Protein AF-A0A958TZ79-F1 (afdb_monomer)

Structure (mmCIF, N/CA/C/O backbone):
data_AF-A0A958TZ79-F1
#
_entry.id   AF-A0A958TZ79-F1
#
loop_
_atom_site.group_PDB
_atom_site.id
_atom_site.type_symbol
_atom_site.label_atom_id
_atom_site.label_alt_id
_atom_site.label_comp_id
_atom_site.label_asym_id
_atom_site.label_entity_id
_atom_site.label_seq_id
_atom_site.pdbx_PDB_ins_code
_atom_site.Cartn_x
_atom_site.Cartn_y
_atom_site.Cartn_z
_atom_site.occupancy
_atom_site.B_iso_or_equiv
_atom_site.auth_seq_id
_atom_site.auth_comp_id
_atom_site.auth_asym_id
_atom_site.auth_atom_id
_atom_site.pdbx_PDB_model_num
ATOM 1 N N . MET A 1 1 ? 36.491 25.794 44.493 1.00 38.12 1 MET A N 1
ATOM 2 C CA . MET A 1 1 ? 35.850 26.857 43.689 1.00 38.12 1 MET A CA 1
ATOM 3 C C . MET A 1 1 ? 34.341 26.687 43.780 1.00 38.12 1 MET A C 1
ATOM 5 O O . MET A 1 1 ? 33.844 25.617 43.465 1.00 38.12 1 MET A O 1
ATOM 9 N N . LYS A 1 2 ? 33.628 27.706 44.276 1.00 39.28 2 LYS A N 1
ATOM 10 C CA . LYS A 1 2 ? 32.173 27.842 44.108 1.00 39.28 2 LYS A CA 1
ATOM 11 C C . LYS A 1 2 ? 31.902 28.262 42.660 1.00 39.28 2 LYS A C 1
ATOM 13 O O . LYS A 1 2 ? 32.551 29.201 42.207 1.00 39.28 2 LYS A O 1
ATOM 18 N N . LYS A 1 3 ? 30.904 27.662 42.012 1.00 39.81 3 LYS A N 1
ATOM 19 C CA . LYS A 1 3 ? 29.644 28.324 41.622 1.00 39.81 3 LYS A CA 1
ATOM 20 C C . LYS A 1 3 ? 28.816 27.382 40.743 1.00 39.81 3 LYS A C 1
ATOM 22 O O . LYS A 1 3 ? 29.226 26.973 39.667 1.00 39.81 3 LYS A O 1
ATOM 27 N N . THR A 1 4 ? 27.651 27.066 41.287 1.00 49.53 4 THR A N 1
ATOM 28 C CA . THR A 1 4 ? 26.420 26.620 40.639 1.00 49.53 4 THR A CA 1
ATOM 29 C C . THR A 1 4 ? 26.119 27.365 39.341 1.00 49.53 4 THR A C 1
ATOM 31 O O . THR A 1 4 ? 26.269 28.585 39.293 1.00 49.53 4 THR A O 1
ATOM 34 N N . SER A 1 5 ? 25.626 26.630 38.343 1.00 36.81 5 SER A N 1
ATOM 35 C CA . SER A 1 5 ? 24.714 27.030 37.252 1.00 36.81 5 SER A CA 1
ATOM 36 C C . SER A 1 5 ? 24.692 25.858 36.265 1.00 36.81 5 SER A C 1
ATOM 38 O O . SER A 1 5 ? 25.747 25.338 35.942 1.00 36.81 5 SER A O 1
ATOM 40 N N . PHE A 1 6 ? 23.590 25.347 35.746 1.00 41.28 6 PHE A N 1
ATOM 41 C CA . PHE A 1 6 ? 22.189 25.707 35.854 1.00 41.28 6 PHE A CA 1
ATOM 42 C C . PHE A 1 6 ? 21.415 24.452 35.423 1.00 41.28 6 PHE A C 1
ATOM 44 O O . PHE A 1 6 ? 21.878 23.701 34.565 1.00 41.28 6 PHE A O 1
ATOM 51 N N . LEU A 1 7 ? 20.262 24.221 36.045 1.00 45.69 7 LEU A N 1
ATOM 52 C CA . LEU A 1 7 ? 19.304 23.194 35.660 1.00 45.69 7 LEU A CA 1
ATOM 53 C C . LEU A 1 7 ? 19.026 23.240 34.149 1.00 45.69 7 LEU A C 1
ATOM 55 O O . LEU A 1 7 ? 18.504 24.236 33.662 1.00 45.69 7 LEU A O 1
ATOM 59 N N . PHE A 1 8 ? 19.329 22.159 33.432 1.00 38.97 8 PHE A N 1
ATOM 60 C CA . PHE A 1 8 ? 18.945 21.983 32.024 1.00 38.97 8 PHE A CA 1
ATOM 61 C C . PHE A 1 8 ? 18.496 20.544 31.726 1.00 38.97 8 PHE A C 1
ATOM 63 O O . PHE A 1 8 ? 18.727 20.019 30.646 1.00 38.97 8 PHE A O 1
ATOM 70 N N . ALA A 1 9 ? 17.854 19.882 32.694 1.00 43.09 9 ALA A N 1
ATOM 71 C CA . ALA A 1 9 ? 17.364 18.509 32.518 1.00 43.09 9 ALA A CA 1
ATOM 72 C C . ALA A 1 9 ? 15.848 18.346 32.723 1.00 43.09 9 ALA A C 1
ATOM 74 O O . ALA A 1 9 ? 15.350 17.228 32.696 1.00 43.09 9 ALA A O 1
ATOM 75 N N . ILE A 1 10 ? 15.090 19.430 32.925 1.00 50.66 10 ILE A N 1
ATOM 76 C CA . ILE A 1 10 ? 13.639 19.348 33.159 1.00 50.66 10 ILE A CA 1
ATOM 77 C C . ILE A 1 10 ? 12.941 20.500 32.432 1.00 50.66 10 ILE A C 1
ATOM 79 O O . ILE A 1 10 ? 12.466 21.439 33.059 1.00 50.66 10 ILE A O 1
ATOM 83 N N . LEU A 1 11 ? 12.935 20.481 31.097 1.00 45.53 11 LEU A N 1
ATOM 84 C CA . LEU A 1 11 ? 12.065 21.378 30.323 1.00 45.53 11 LEU A CA 1
ATOM 85 C C . LEU A 1 11 ? 11.750 20.867 28.909 1.00 45.53 11 LEU A C 1
ATOM 87 O O . LEU A 1 11 ? 11.682 21.641 27.964 1.00 45.53 11 LEU A O 1
ATOM 91 N N . ILE A 1 12 ? 11.537 19.560 28.754 1.00 46.31 12 ILE A N 1
ATOM 92 C CA . ILE A 1 12 ? 10.786 19.020 27.604 1.00 46.31 12 ILE A CA 1
ATOM 93 C C . ILE A 1 12 ? 9.711 18.063 28.141 1.00 46.31 12 ILE A C 1
ATOM 95 O O . ILE A 1 12 ? 9.522 16.951 27.671 1.00 46.31 12 ILE A O 1
ATOM 99 N N . LEU A 1 13 ? 9.033 18.500 29.208 1.00 44.84 13 LEU A N 1
ATOM 100 C CA . LEU A 1 13 ? 7.857 17.835 29.779 1.00 44.84 13 LEU A CA 1
ATOM 101 C C . LEU A 1 13 ? 6.680 18.816 29.939 1.00 44.84 13 LEU A C 1
ATOM 103 O O . LEU A 1 13 ? 5.817 18.634 30.789 1.00 44.84 13 LEU A O 1
ATOM 107 N N . THR A 1 14 ? 6.658 19.890 29.141 1.00 49.22 14 THR A N 1
ATOM 108 C CA . THR A 1 14 ? 5.659 20.973 29.241 1.00 49.22 14 THR A CA 1
ATOM 109 C C . THR A 1 14 ? 5.003 21.343 27.910 1.00 49.22 14 THR A C 1
ATOM 111 O O . THR A 1 14 ? 4.449 22.430 27.791 1.00 49.22 14 THR A O 1
ATOM 114 N N . ILE A 1 15 ? 4.988 20.441 26.920 1.00 47.97 15 ILE A N 1
ATOM 115 C CA . ILE A 1 15 ? 4.055 20.563 25.777 1.00 47.97 15 ILE A CA 1
ATOM 116 C C . ILE A 1 15 ? 2.757 19.760 26.020 1.00 47.97 15 ILE A C 1
ATOM 118 O O . ILE A 1 15 ? 1.908 19.655 25.147 1.00 47.97 15 ILE A O 1
ATOM 122 N N . LEU A 1 16 ? 2.541 19.250 27.240 1.00 48.09 16 LEU A N 1
ATOM 123 C CA . LEU A 1 16 ? 1.257 18.663 27.661 1.00 48.09 16 LEU A CA 1
ATOM 124 C C . LEU A 1 16 ? 0.251 19.700 28.199 1.00 48.09 16 LEU A C 1
ATOM 126 O O . LEU A 1 16 ? -0.788 19.329 28.733 1.00 48.09 16 LEU A O 1
ATOM 130 N N . SER A 1 17 ? 0.529 21.002 28.074 1.00 44.25 17 SER A N 1
ATOM 131 C CA . SER A 1 17 ? -0.321 22.061 28.643 1.00 44.25 17 SER A CA 1
ATOM 132 C C . SER A 1 17 ? -0.681 23.186 27.669 1.00 44.25 17 SER A C 1
ATOM 134 O O . SER A 1 17 ? -0.972 24.302 28.095 1.00 44.25 17 SER A O 1
ATOM 136 N N . SER A 1 18 ? -0.743 22.900 26.367 1.00 39.31 18 SER A N 1
ATOM 137 C CA . SER A 1 18 ? -1.666 23.619 25.480 1.00 39.31 18 SER A CA 1
ATOM 138 C C . SER A 1 18 ? -3.019 22.921 25.543 1.00 39.31 18 SER A C 1
ATOM 140 O O . SER A 1 18 ? -3.263 21.930 24.863 1.00 39.31 18 SER A O 1
ATOM 142 N N . CYS A 1 19 ? -3.880 23.449 26.412 1.00 44.62 19 CYS A N 1
ATOM 143 C CA . CYS A 1 19 ? -5.302 23.163 26.487 1.00 44.62 19 CYS A CA 1
ATOM 144 C C . CYS A 1 19 ? -5.932 22.987 25.094 1.00 44.62 1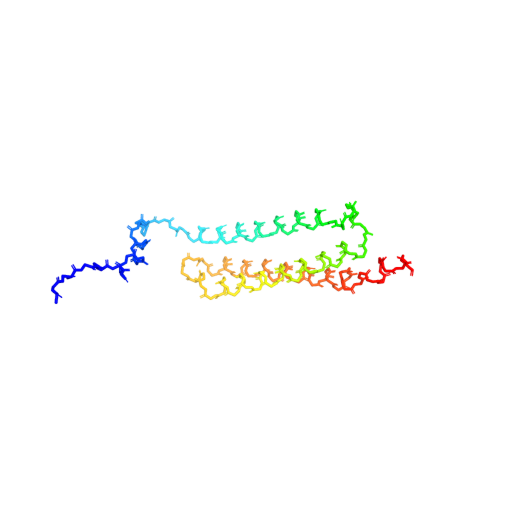9 CYS A C 1
ATOM 146 O O . CYS A 1 19 ? -6.257 23.975 24.435 1.00 44.62 19 CYS A O 1
ATOM 148 N N . ARG A 1 20 ? -6.247 21.750 24.707 1.00 39.38 20 ARG A N 1
ATOM 149 C CA . ARG A 1 20 ? -7.557 21.497 24.113 1.00 39.38 20 ARG A CA 1
ATOM 150 C C . ARG A 1 20 ? -8.415 20.953 25.239 1.00 39.38 20 ARG A C 1
ATOM 152 O O . ARG A 1 20 ? -8.210 19.846 25.724 1.00 39.38 20 ARG A O 1
ATOM 159 N N . LYS A 1 21 ? -9.284 21.837 25.729 1.00 37.16 21 LYS A N 1
ATOM 160 C CA . LYS A 1 21 ? -10.403 21.509 26.604 1.00 37.16 21 LYS A CA 1
ATOM 161 C C . LYS A 1 21 ? -11.033 20.197 26.150 1.00 37.16 21 LYS A C 1
ATOM 163 O O . LYS A 1 21 ? -11.184 19.966 24.955 1.00 37.16 21 LYS A O 1
ATOM 168 N N . SER A 1 22 ? -11.440 19.415 27.135 1.00 39.59 22 SER A N 1
ATOM 169 C CA . SER A 1 22 ? -12.285 18.228 27.059 1.00 39.59 22 SER A CA 1
ATOM 170 C C . SER A 1 22 ? -13.697 18.509 26.521 1.00 39.59 22 SER A C 1
ATOM 172 O O . SER A 1 22 ? -14.659 17.931 27.010 1.00 39.59 22 SER A O 1
ATOM 174 N N . ASP A 1 23 ? -13.825 19.395 25.540 1.00 40.59 23 ASP A N 1
ATOM 175 C CA . ASP A 1 23 ? -15.077 19.763 24.907 1.00 40.59 23 ASP A CA 1
ATOM 176 C C . ASP A 1 23 ? -14.879 19.552 23.394 1.00 40.59 23 ASP A C 1
ATOM 178 O O . ASP A 1 23 ? -14.169 20.318 22.743 1.00 40.59 23 ASP A O 1
ATOM 182 N N . ASP A 1 24 ? -15.514 18.504 22.853 1.00 40.31 24 ASP A N 1
ATOM 183 C CA . ASP A 1 24 ? -15.827 18.316 21.423 1.00 40.31 24 ASP A CA 1
ATOM 184 C C . ASP A 1 24 ? -14.855 17.543 20.496 1.00 40.31 24 ASP A C 1
ATOM 186 O O . ASP A 1 24 ? -14.831 17.774 19.287 1.00 40.31 24 ASP A O 1
ATOM 190 N N . LEU A 1 25 ? -14.143 16.518 20.985 1.00 46.41 25 LEU A N 1
ATOM 191 C CA . LEU A 1 25 ? -13.911 15.354 20.110 1.00 46.41 25 LEU A CA 1
ATOM 192 C C . LEU A 1 25 ? -15.172 14.492 20.165 1.00 46.41 25 LEU A C 1
ATOM 194 O O . LEU A 1 25 ? -15.290 13.577 20.978 1.00 46.41 25 LEU A O 1
ATOM 198 N N . ARG A 1 26 ? -16.147 14.809 19.306 1.00 47.09 26 ARG A N 1
ATOM 199 C CA . ARG A 1 26 ? -17.134 13.805 18.895 1.00 47.09 26 ARG A CA 1
ATOM 200 C C . ARG A 1 26 ? -16.377 12.538 18.461 1.00 47.09 26 ARG A C 1
ATOM 202 O O . ARG A 1 26 ? -15.300 12.693 17.880 1.00 47.09 26 ARG A O 1
ATOM 209 N N . PRO A 1 27 ? -16.928 11.328 18.662 1.00 53.81 27 PRO A N 1
ATOM 210 C CA . PRO A 1 27 ? -16.349 10.083 18.141 1.00 53.81 27 PRO A CA 1
ATOM 211 C C . PRO A 1 27 ? -15.845 10.195 16.687 1.00 53.81 27 PRO A C 1
ATOM 213 O O . PRO A 1 27 ? -14.738 9.757 16.376 1.00 53.81 27 PRO A O 1
ATOM 216 N N . GLU A 1 28 ? -16.572 10.963 15.862 1.00 55.94 28 GLU A N 1
ATOM 217 C CA . GLU A 1 28 ? -16.212 11.344 14.488 1.00 55.94 28 GLU A CA 1
ATOM 218 C C . GLU A 1 28 ? -14.787 11.900 14.306 1.00 55.94 28 GLU A C 1
ATOM 220 O O . GLU A 1 28 ? -14.171 11.656 13.272 1.00 55.94 28 GLU A O 1
ATOM 225 N N . GLY A 1 29 ? -14.249 12.673 15.255 1.00 68.06 29 GLY A N 1
ATOM 226 C CA . GLY A 1 29 ? -12.958 13.353 15.089 1.00 68.06 29 GLY A CA 1
ATOM 227 C C . GLY A 1 29 ? -11.775 12.385 15.076 1.00 68.06 29 GLY A C 1
ATOM 228 O O . GLY A 1 29 ? -10.879 12.509 14.245 1.00 68.06 29 GLY A O 1
ATOM 229 N N . CYS A 1 30 ? -11.824 11.390 15.959 1.00 76.00 30 CYS A N 1
ATOM 230 C CA . CYS A 1 30 ? -10.810 10.349 16.089 1.00 76.00 30 CYS A CA 1
ATOM 231 C C . CYS A 1 30 ? -10.816 9.412 14.864 1.00 76.00 30 CYS A C 1
ATOM 233 O O . CYS A 1 30 ? -9.763 9.123 14.288 1.00 76.00 30 CYS A O 1
ATOM 235 N N . TYR A 1 31 ? -12.002 9.002 14.401 1.00 80.25 31 TYR A N 1
ATOM 236 C CA . TYR A 1 31 ? -12.136 8.169 13.204 1.00 80.25 31 TYR A CA 1
ATOM 237 C C . TYR A 1 31 ? -11.701 8.912 11.934 1.00 80.25 31 TYR A C 1
ATOM 239 O O . TYR A 1 31 ? -10.913 8.391 11.143 1.00 80.25 31 TYR A O 1
ATOM 247 N N . LEU A 1 32 ? -12.171 10.149 11.743 1.00 83.44 32 LEU A N 1
ATOM 248 C CA . LEU A 1 32 ? -11.880 10.929 10.542 1.00 83.44 32 LEU A CA 1
ATOM 249 C C . LEU A 1 32 ? -10.387 11.249 10.405 1.00 83.44 32 LEU A C 1
ATOM 251 O O . LEU A 1 32 ? -9.861 11.214 9.293 1.00 83.44 32 LEU A O 1
ATOM 255 N N . GLU A 1 33 ? -9.701 11.542 11.510 1.00 86.50 33 GLU A N 1
ATOM 256 C CA . GLU A 1 33 ? -8.256 11.778 11.513 1.00 86.50 33 GLU A CA 1
ATOM 257 C C . GLU A 1 33 ? -7.493 10.542 11.028 1.00 86.50 33 GLU A C 1
ATOM 259 O O . GLU A 1 33 ? -6.731 10.625 10.065 1.00 86.50 33 GLU A O 1
ATOM 264 N N . ASN A 1 34 ? -7.769 9.375 11.611 1.00 88.56 34 ASN A N 1
ATOM 265 C CA . ASN A 1 34 ? -7.110 8.132 11.218 1.00 88.56 34 ASN A CA 1
ATOM 266 C C . ASN A 1 34 ? -7.459 7.708 9.781 1.00 88.56 34 ASN A C 1
ATOM 268 O O . ASN A 1 34 ? -6.589 7.262 9.030 1.00 88.56 34 ASN A O 1
ATOM 272 N N . LYS A 1 35 ? -8.702 7.933 9.345 1.00 89.06 35 LYS A N 1
ATOM 273 C CA . LYS A 1 35 ? -9.109 7.721 7.950 1.00 89.06 35 LYS A CA 1
ATOM 274 C C . LYS A 1 35 ? -8.361 8.641 6.983 1.00 89.06 35 LYS A C 1
ATOM 276 O O . LYS A 1 35 ? -7.996 8.223 5.885 1.00 89.06 35 LYS A O 1
ATOM 281 N N . ASN A 1 36 ? -8.111 9.890 7.371 1.00 91.62 36 ASN A N 1
ATOM 282 C CA . ASN A 1 36 ? -7.313 10.816 6.570 1.00 91.62 36 ASN A CA 1
ATOM 283 C C . ASN A 1 36 ? -5.834 10.415 6.535 1.00 91.62 36 ASN A C 1
ATOM 285 O O . ASN A 1 36 ? -5.215 10.541 5.480 1.00 91.62 36 ASN A O 1
ATOM 289 N N . THR A 1 37 ? -5.291 9.869 7.624 1.00 92.50 37 THR A N 1
ATOM 290 C CA . THR A 1 37 ? -3.944 9.278 7.636 1.00 92.50 37 THR A CA 1
ATOM 291 C C . THR A 1 37 ? -3.839 8.115 6.650 1.00 92.50 37 THR A C 1
ATOM 293 O O . THR A 1 37 ? -2.934 8.114 5.818 1.00 92.50 37 THR A O 1
ATOM 296 N N . LEU A 1 38 ? -4.799 7.180 6.656 1.00 94.56 38 LEU A N 1
ATOM 297 C CA . LEU A 1 38 ? -4.840 6.080 5.682 1.00 94.56 38 LEU A CA 1
ATOM 298 C C . LEU A 1 38 ? -4.917 6.593 4.235 1.00 94.56 38 LEU A C 1
ATOM 300 O O . LEU A 1 38 ? -4.217 6.097 3.353 1.00 94.56 38 LEU A O 1
ATOM 304 N N . ARG A 1 39 ? -5.737 7.620 3.978 1.00 95.38 39 ARG A N 1
ATOM 305 C CA . ARG A 1 39 ? -5.811 8.262 2.654 1.00 95.38 39 ARG A CA 1
ATOM 306 C C . ARG A 1 39 ? -4.481 8.875 2.238 1.00 95.38 39 ARG A C 1
ATOM 308 O O . ARG A 1 39 ? -4.052 8.641 1.117 1.00 95.38 39 ARG A O 1
ATOM 315 N N . LEU A 1 40 ? -3.828 9.620 3.129 1.00 96.12 40 LEU A N 1
ATOM 316 C CA . LEU A 1 40 ? -2.531 10.236 2.859 1.00 96.12 40 LEU A CA 1
ATOM 317 C C . LEU A 1 40 ? -1.473 9.180 2.527 1.00 96.12 40 LEU A C 1
ATOM 319 O O . LEU A 1 40 ? -0.728 9.339 1.566 1.00 96.12 40 LEU A O 1
ATOM 323 N N . TYR A 1 41 ? -1.438 8.092 3.292 1.00 96.62 41 TYR A N 1
ATOM 324 C CA . TYR A 1 41 ? -0.565 6.948 3.039 1.00 96.62 41 TYR A CA 1
ATOM 325 C C . TYR A 1 41 ? -0.790 6.370 1.641 1.00 96.62 41 TYR A C 1
ATOM 327 O O . TYR A 1 41 ? 0.167 6.219 0.885 1.00 96.62 41 TYR A O 1
ATOM 335 N N . ASN A 1 42 ? -2.046 6.134 1.258 1.00 96.94 42 ASN A N 1
ATOM 336 C CA . ASN A 1 42 ? -2.376 5.649 -0.082 1.00 96.94 42 ASN A CA 1
ATOM 337 C C . ASN A 1 42 ? -1.999 6.643 -1.188 1.00 96.94 42 ASN A C 1
ATOM 339 O O . ASN A 1 42 ? -1.511 6.218 -2.230 1.00 96.94 42 ASN A O 1
ATOM 343 N N . THR A 1 43 ? -2.196 7.947 -0.976 1.00 97.75 43 THR A N 1
ATOM 344 C CA . THR A 1 43 ? -1.770 8.977 -1.934 1.00 97.75 43 THR A CA 1
ATOM 345 C C . THR A 1 43 ? -0.262 8.937 -2.145 1.00 97.75 43 THR A C 1
ATOM 347 O O . THR A 1 43 ? 0.171 8.799 -3.281 1.00 97.75 43 THR A O 1
ATOM 350 N N . ILE A 1 44 ? 0.523 8.955 -1.064 1.00 96.81 44 ILE A N 1
ATOM 351 C CA . ILE A 1 44 ? 1.990 8.900 -1.143 1.00 96.81 44 ILE A CA 1
ATOM 352 C C . ILE A 1 44 ? 2.443 7.634 -1.877 1.00 96.81 44 ILE A C 1
ATOM 354 O O . ILE A 1 44 ? 3.269 7.710 -2.778 1.00 96.81 44 ILE A O 1
ATOM 358 N N . TYR A 1 45 ? 1.878 6.476 -1.525 1.00 97.69 45 TYR A N 1
ATOM 359 C CA . TYR A 1 45 ? 2.202 5.223 -2.199 1.00 97.69 45 TYR A CA 1
ATOM 360 C C . TYR A 1 45 ? 1.901 5.281 -3.702 1.00 97.69 45 TYR A C 1
ATOM 362 O O . TYR A 1 45 ? 2.753 4.922 -4.507 1.00 97.69 45 TYR A O 1
ATOM 370 N N . ASN A 1 46 ? 0.714 5.748 -4.093 1.00 96.69 46 ASN A N 1
ATOM 371 C CA . ASN A 1 46 ? 0.322 5.807 -5.501 1.00 96.69 46 ASN A CA 1
ATOM 372 C C . ASN A 1 46 ? 1.190 6.785 -6.311 1.00 96.69 46 ASN A C 1
ATOM 374 O O . ASN A 1 46 ? 1.535 6.480 -7.457 1.00 96.69 46 ASN A O 1
ATOM 378 N N . ASP A 1 47 ? 1.557 7.922 -5.716 1.00 96.81 47 ASP A N 1
ATOM 379 C CA . ASP A 1 47 ? 2.462 8.897 -6.326 1.00 96.81 47 ASP A CA 1
ATOM 380 C C . ASP A 1 47 ? 3.842 8.256 -6.550 1.00 96.81 47 ASP A C 1
ATOM 382 O O . ASP A 1 47 ? 4.330 8.210 -7.679 1.00 96.81 47 ASP A O 1
ATOM 386 N N . ASP A 1 48 ? 4.416 7.619 -5.522 1.00 95.00 48 ASP A N 1
ATOM 387 C CA . ASP A 1 48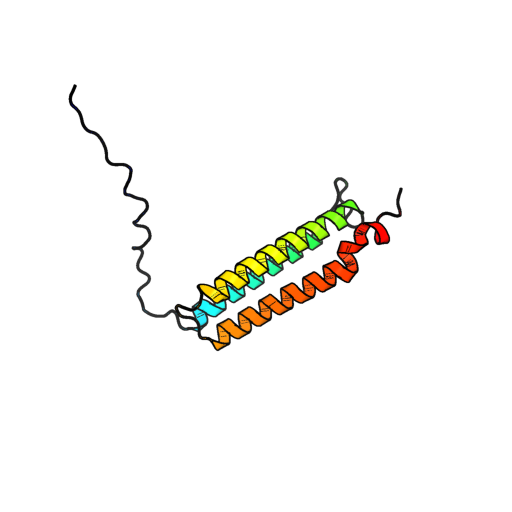 ? 5.708 6.935 -5.649 1.00 95.00 48 ASP A CA 1
ATOM 388 C C . ASP A 1 48 ? 5.676 5.828 -6.711 1.00 95.00 48 ASP A C 1
ATOM 390 O O . ASP A 1 48 ? 6.586 5.708 -7.529 1.00 95.00 48 ASP A O 1
ATOM 394 N N . MET A 1 49 ? 4.624 5.006 -6.738 1.00 96.25 49 MET A N 1
ATOM 395 C CA . MET A 1 49 ? 4.502 3.914 -7.711 1.00 96.25 49 MET A CA 1
ATOM 396 C C . MET A 1 49 ? 4.431 4.422 -9.157 1.00 96.25 49 MET A C 1
ATOM 398 O O . MET A 1 49 ? 4.900 3.734 -10.076 1.00 96.25 49 MET A O 1
ATOM 402 N N . THR A 1 50 ? 3.884 5.623 -9.354 1.00 94.00 50 THR A N 1
ATOM 403 C CA . THR A 1 50 ? 3.832 6.311 -10.649 1.00 94.00 50 THR A CA 1
ATOM 404 C C . THR A 1 50 ? 5.203 6.863 -11.035 1.00 94.00 50 THR A C 1
ATOM 406 O O . THR A 1 50 ? 5.634 6.677 -12.175 1.00 94.00 50 THR A O 1
ATOM 409 N N . ASP A 1 51 ? 5.913 7.459 -10.079 1.00 95.56 51 ASP A N 1
ATOM 410 C CA . ASP A 1 51 ? 7.142 8.217 -10.327 1.00 95.56 51 ASP A CA 1
ATOM 411 C C . ASP A 1 51 ? 8.428 7.370 -10.292 1.00 95.56 51 ASP A C 1
ATOM 413 O O . ASP A 1 51 ? 9.486 7.829 -10.728 1.00 95.56 51 ASP A O 1
ATOM 417 N N . ILE A 1 52 ? 8.367 6.119 -9.817 1.00 96.25 52 ILE A N 1
ATOM 418 C CA . ILE A 1 52 ? 9.524 5.211 -9.806 1.00 96.25 52 ILE A CA 1
ATOM 419 C C . ILE A 1 52 ? 10.010 4.908 -11.233 1.00 96.25 52 ILE A C 1
ATOM 421 O O . ILE A 1 52 ? 9.319 4.306 -12.063 1.00 96.25 52 ILE A O 1
ATOM 425 N N . VAL A 1 53 ? 11.268 5.256 -11.480 1.00 95.62 53 VAL A N 1
ATOM 426 C CA . VAL A 1 53 ? 12.008 5.026 -12.723 1.00 95.62 53 VAL A CA 1
ATOM 427 C C . VAL A 1 53 ? 13.432 4.571 -12.402 1.00 95.62 53 VAL A C 1
ATOM 429 O O . VAL A 1 53 ? 13.912 4.782 -11.289 1.00 95.62 53 VAL A O 1
ATOM 432 N N . ASP A 1 54 ? 14.111 3.947 -13.364 1.00 92.94 54 ASP A N 1
ATOM 433 C CA . ASP A 1 54 ? 15.546 3.668 -13.240 1.00 92.94 54 ASP A CA 1
ATOM 434 C C . ASP A 1 54 ? 16.422 4.919 -13.419 1.00 92.94 54 ASP A C 1
ATOM 436 O O . ASP A 1 54 ? 15.937 6.027 -13.665 1.00 92.94 54 ASP A O 1
ATOM 440 N N . ALA A 1 55 ? 17.743 4.735 -13.342 1.00 92.12 55 ALA A N 1
ATOM 441 C CA . ALA A 1 55 ? 18.728 5.804 -13.502 1.00 92.12 55 ALA A CA 1
ATOM 442 C C . ALA A 1 55 ? 18.641 6.571 -14.842 1.00 92.12 55 ALA A C 1
ATOM 444 O O . ALA A 1 55 ? 19.177 7.675 -14.945 1.00 92.12 55 ALA A O 1
ATOM 445 N N . ASN A 1 56 ? 17.976 6.014 -15.859 1.00 93.88 56 ASN A N 1
ATOM 446 C CA . ASN A 1 56 ? 17.777 6.638 -17.169 1.00 93.88 56 ASN A CA 1
ATOM 447 C C . ASN A 1 56 ? 16.371 7.238 -17.338 1.00 93.88 56 ASN A C 1
ATOM 449 O O . ASN A 1 56 ? 16.046 7.733 -18.418 1.00 93.88 56 ASN A O 1
ATOM 453 N N . GLY A 1 57 ? 15.529 7.190 -16.304 1.00 93.88 57 GLY A N 1
ATOM 454 C CA . GLY A 1 57 ? 14.146 7.651 -16.371 1.00 93.88 57 GLY A CA 1
ATOM 455 C C . GLY A 1 57 ? 13.184 6.644 -17.007 1.00 93.88 57 GLY A C 1
ATOM 456 O O . GLY A 1 57 ? 12.065 7.017 -17.359 1.00 93.88 57 GLY A O 1
ATOM 457 N N . ASN A 1 58 ? 13.580 5.377 -17.175 1.00 91.88 58 ASN A N 1
ATOM 458 C CA . ASN A 1 58 ? 12.698 4.348 -17.716 1.00 91.88 58 ASN A CA 1
ATOM 459 C C . ASN A 1 58 ? 11.905 3.662 -16.592 1.00 91.88 58 ASN A C 1
ATOM 461 O O . ASN A 1 58 ? 12.463 3.029 -15.699 1.00 91.88 58 ASN A O 1
ATOM 465 N N . GLY A 1 59 ? 10.576 3.766 -16.659 1.00 92.00 59 GLY A N 1
ATOM 466 C CA . GLY A 1 59 ? 9.662 3.128 -15.707 1.00 92.00 59 GLY A CA 1
ATOM 467 C C . GLY A 1 59 ? 9.380 1.646 -15.979 1.00 92.00 59 GLY A C 1
ATOM 468 O O . GLY A 1 59 ? 8.756 1.001 -15.141 1.00 92.00 59 GLY A O 1
ATOM 469 N N . GLN A 1 60 ? 9.812 1.106 -17.124 1.00 91.50 60 GLN A N 1
ATOM 470 C CA . GLN A 1 60 ? 9.531 -0.263 -17.589 1.00 91.50 60 GLN A CA 1
ATOM 471 C C . GLN A 1 60 ? 10.772 -1.172 -17.557 1.00 91.50 60 GLN A C 1
ATOM 473 O O . GLN A 1 60 ? 10.874 -2.116 -18.338 1.00 91.50 60 GLN A O 1
ATOM 478 N N . SER A 1 61 ? 11.752 -0.873 -16.707 1.00 93.81 61 SER A N 1
ATOM 479 C CA . SER A 1 61 ? 12.937 -1.712 -16.520 1.00 93.81 61 SER A CA 1
ATOM 480 C C . SER A 1 61 ? 12.802 -2.653 -15.324 1.00 93.81 61 SER A C 1
ATOM 482 O O . SER A 1 61 ? 11.986 -2.441 -14.421 1.00 93.81 61 SER A O 1
ATOM 484 N N . LEU A 1 62 ? 13.657 -3.682 -15.294 1.00 94.88 62 LEU A N 1
ATOM 485 C CA . LEU A 1 62 ? 13.799 -4.575 -14.143 1.00 94.88 62 LEU A CA 1
ATOM 486 C C . LEU A 1 62 ? 14.091 -3.789 -12.857 1.00 94.88 62 LEU A C 1
ATOM 488 O O . LEU A 1 62 ? 13.469 -4.043 -11.829 1.00 94.88 62 LEU A O 1
ATOM 492 N N . GLU A 1 63 ? 14.984 -2.800 -12.925 1.00 95.62 63 GLU A N 1
ATOM 493 C CA . GLU A 1 63 ? 15.320 -1.938 -11.789 1.00 95.62 63 GLU A CA 1
ATOM 494 C C . GLU A 1 63 ? 14.086 -1.191 -11.263 1.00 95.62 63 GLU A C 1
ATOM 496 O O . GLU A 1 63 ? 13.778 -1.279 -10.074 1.00 95.62 63 GLU A O 1
ATOM 501 N N . ALA A 1 64 ? 13.320 -0.538 -12.143 1.00 95.56 64 ALA A N 1
ATOM 502 C CA . ALA A 1 64 ? 12.098 0.158 -11.750 1.00 95.56 64 ALA A CA 1
ATOM 503 C C . ALA A 1 64 ? 11.053 -0.799 -11.140 1.00 9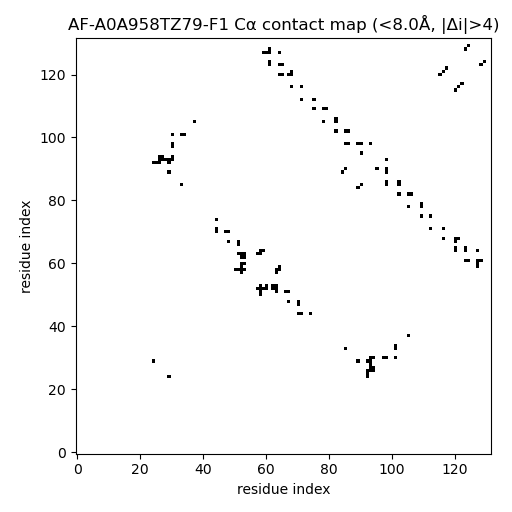5.56 64 ALA A C 1
ATOM 505 O O . ALA A 1 64 ? 10.351 -0.439 -10.193 1.00 95.56 64 ALA A O 1
ATOM 506 N N . CYS A 1 65 ? 10.959 -2.040 -11.630 1.00 96.12 65 CYS A N 1
ATOM 507 C CA . CYS A 1 65 ? 10.098 -3.063 -11.031 1.00 96.12 65 CYS A CA 1
ATOM 508 C C . CYS A 1 65 ? 10.563 -3.458 -9.618 1.00 96.12 65 CYS A C 1
ATOM 510 O O . CYS A 1 65 ? 9.757 -3.503 -8.688 1.00 96.12 65 CYS A O 1
ATOM 512 N N . LEU A 1 66 ? 11.865 -3.695 -9.422 1.00 96.50 66 LEU A N 1
ATOM 513 C CA . LEU A 1 66 ? 12.430 -4.047 -8.115 1.00 96.50 66 LEU A CA 1
ATOM 514 C C . LEU A 1 66 ? 12.258 -2.919 -7.086 1.00 96.50 66 LEU A C 1
ATOM 516 O O . LEU A 1 66 ? 11.990 -3.195 -5.915 1.00 96.50 66 LEU A O 1
ATOM 520 N N . LEU A 1 67 ? 12.349 -1.660 -7.522 1.00 96.88 67 LEU A N 1
ATOM 521 C CA . LEU A 1 67 ? 12.060 -0.495 -6.686 1.00 96.88 67 LEU A CA 1
ATOM 522 C C . LEU A 1 67 ? 10.582 -0.448 -6.268 1.00 96.88 67 LEU A C 1
ATOM 524 O O . LEU A 1 67 ? 10.294 -0.280 -5.084 1.00 96.88 67 LEU A O 1
ATOM 528 N N . ARG A 1 68 ? 9.642 -0.684 -7.195 1.00 97.19 68 ARG A N 1
ATOM 529 C CA . ARG A 1 68 ? 8.200 -0.799 -6.886 1.00 97.19 68 ARG A CA 1
ATOM 530 C C . ARG A 1 68 ? 7.893 -1.943 -5.924 1.00 97.19 68 ARG A C 1
ATOM 532 O O . ARG A 1 68 ? 7.089 -1.780 -5.004 1.00 97.19 68 ARG A O 1
ATOM 539 N N . ARG A 1 69 ? 8.578 -3.080 -6.083 1.00 97.56 69 ARG A N 1
ATOM 540 C CA . ARG A 1 69 ? 8.495 -4.208 -5.147 1.00 97.56 69 ARG A CA 1
ATOM 541 C C . ARG A 1 69 ? 8.905 -3.784 -3.741 1.00 97.56 69 ARG A C 1
ATOM 543 O O . ARG A 1 69 ? 8.152 -4.001 -2.796 1.00 97.56 69 ARG A O 1
ATOM 550 N N . GLN A 1 70 ? 10.078 -3.163 -3.600 1.00 97.94 70 GLN A N 1
ATOM 551 C CA . GLN A 1 70 ? 10.555 -2.703 -2.296 1.00 97.94 70 GLN A CA 1
ATOM 552 C C . GLN A 1 70 ? 9.602 -1.667 -1.692 1.00 97.94 70 GLN A C 1
ATOM 554 O O . GLN A 1 70 ? 9.255 -1.771 -0.518 1.00 97.94 70 GLN A O 1
ATOM 559 N N . ARG A 1 71 ? 9.107 -0.724 -2.503 1.00 98.06 71 ARG A N 1
ATOM 560 C CA . ARG A 1 71 ? 8.162 0.294 -2.039 1.00 98.06 71 ARG A CA 1
ATOM 561 C C . ARG A 1 71 ? 6.861 -0.314 -1.522 1.00 98.06 71 ARG A C 1
ATOM 563 O O . ARG A 1 71 ? 6.348 0.125 -0.497 1.00 98.06 71 ARG A O 1
ATOM 570 N N . THR A 1 72 ? 6.360 -1.346 -2.194 1.00 98.38 72 THR A N 1
ATOM 571 C CA . THR A 1 72 ? 5.158 -2.080 -1.776 1.00 98.38 72 THR A CA 1
ATOM 572 C C . THR A 1 72 ? 5.378 -2.825 -0.459 1.00 98.38 72 THR A C 1
ATOM 574 O O . THR A 1 72 ? 4.530 -2.741 0.425 1.00 98.38 72 THR A O 1
ATOM 577 N N . ILE A 1 73 ? 6.540 -3.461 -0.264 1.00 98.38 73 ILE A N 1
ATOM 578 C CA . ILE A 1 73 ? 6.911 -4.086 1.020 1.00 98.38 73 ILE A CA 1
ATOM 579 C C . ILE A 1 73 ? 6.941 -3.048 2.148 1.00 98.38 73 ILE A C 1
ATOM 581 O O . ILE A 1 73 ? 6.352 -3.261 3.210 1.00 98.38 73 ILE A O 1
ATOM 585 N N . ASP A 1 74 ? 7.607 -1.915 1.924 1.00 98.19 74 ASP A N 1
ATOM 586 C CA . ASP A 1 74 ? 7.717 -0.850 2.923 1.00 98.19 74 ASP A CA 1
ATOM 587 C C . ASP A 1 74 ? 6.335 -0.295 3.294 1.00 98.19 74 ASP A C 1
ATOM 589 O O . ASP A 1 74 ? 6.049 -0.056 4.470 1.00 98.19 74 ASP A O 1
ATOM 593 N N . PHE A 1 75 ? 5.450 -0.153 2.304 1.00 98.31 75 PHE A N 1
ATOM 594 C CA . PHE A 1 75 ? 4.093 0.330 2.512 1.00 98.31 75 PHE A CA 1
ATOM 595 C C . PHE A 1 75 ? 3.213 -0.672 3.274 1.00 98.31 75 PHE A C 1
ATOM 597 O O . PHE A 1 75 ? 2.516 -0.282 4.211 1.00 98.31 75 PHE A O 1
ATOM 604 N N . ILE A 1 76 ? 3.306 -1.972 2.971 1.00 98.62 76 ILE A N 1
ATOM 605 C CA . ILE A 1 76 ? 2.640 -3.030 3.753 1.00 98.62 76 ILE A CA 1
ATOM 606 C C . ILE A 1 76 ? 3.093 -2.987 5.221 1.00 98.62 76 ILE A C 1
ATOM 608 O O . ILE A 1 76 ? 2.263 -3.065 6.133 1.00 98.62 76 ILE A O 1
ATOM 612 N N . ASN A 1 77 ? 4.394 -2.813 5.476 1.00 98.25 77 ASN A N 1
ATOM 613 C CA . ASN A 1 77 ? 4.929 -2.695 6.837 1.00 98.25 77 ASN A CA 1
ATOM 614 C C . ASN A 1 77 ? 4.403 -1.443 7.559 1.00 98.25 77 ASN A C 1
ATOM 616 O O . ASN A 1 77 ? 4.073 -1.496 8.751 1.00 98.25 77 ASN A O 1
ATOM 620 N N . GLN A 1 78 ? 4.286 -0.322 6.842 1.00 97.94 78 GLN A N 1
ATOM 621 C CA . GLN A 1 78 ? 3.698 0.909 7.366 1.00 97.94 78 GLN A CA 1
ATOM 622 C C . GLN A 1 78 ? 2.221 0.716 7.738 1.00 97.94 78 GLN A C 1
ATOM 624 O O . GLN A 1 78 ? 1.826 1.083 8.846 1.00 97.94 78 GLN A O 1
ATOM 629 N N . LEU A 1 79 ? 1.421 0.095 6.866 1.00 98.12 79 LEU A N 1
ATOM 630 C CA . LEU A 1 79 ? 0.011 -0.206 7.137 1.00 98.12 79 LEU A CA 1
ATOM 631 C C . LEU A 1 79 ? -0.151 -1.182 8.305 1.00 98.12 79 LEU A C 1
ATOM 633 O O . LEU A 1 79 ? -0.991 -0.960 9.169 1.00 98.12 79 LEU A O 1
ATOM 637 N N . THR A 1 80 ? 0.697 -2.206 8.398 1.00 97.94 80 THR A N 1
ATOM 638 C CA . THR A 1 80 ? 0.693 -3.162 9.520 1.00 97.94 80 THR A CA 1
ATOM 639 C C . THR A 1 80 ? 0.993 -2.469 10.855 1.00 97.94 80 THR A C 1
ATOM 641 O O . THR A 1 80 ? 0.360 -2.744 11.881 1.00 97.94 80 THR A O 1
ATOM 644 N N . SER A 1 81 ? 1.932 -1.520 10.849 1.00 96.06 81 SER A N 1
ATOM 645 C CA . SER A 1 81 ? 2.250 -0.707 12.028 1.00 96.06 81 SER A CA 1
ATOM 646 C C . SER A 1 81 ? 1.081 0.207 12.396 1.00 96.06 81 SER A C 1
ATOM 648 O O . SER A 1 81 ? 0.681 0.266 13.557 1.00 96.06 81 SER A O 1
ATOM 650 N N . PHE A 1 82 ? 0.477 0.864 11.403 1.00 94.50 82 PHE A N 1
ATOM 651 C CA . PHE A 1 82 ? -0.685 1.726 11.605 1.00 94.50 82 PHE A CA 1
ATOM 652 C C . PHE A 1 82 ? -1.893 0.953 12.143 1.00 94.50 82 PHE A C 1
ATOM 654 O O . PHE A 1 82 ? -2.497 1.366 13.128 1.00 94.50 82 PHE A O 1
ATOM 661 N N . ARG A 1 83 ? -2.176 -0.226 11.586 1.00 94.75 83 ARG A N 1
ATOM 662 C CA . ARG A 1 83 ? -3.179 -1.168 12.095 1.00 94.75 83 ARG A CA 1
ATOM 663 C C . ARG A 1 83 ? -2.965 -1.482 13.574 1.00 94.75 83 ARG A C 1
ATOM 665 O O . ARG A 1 83 ? -3.913 -1.491 14.352 1.00 94.75 83 ARG A O 1
ATOM 672 N N . THR A 1 84 ? -1.716 -1.735 13.969 1.00 93.00 84 THR A N 1
ATOM 673 C CA . THR A 1 84 ? -1.356 -2.038 15.362 1.00 93.00 84 THR A CA 1
ATOM 674 C C . THR A 1 84 ? -1.649 -0.853 16.286 1.00 93.00 84 THR A C 1
ATOM 676 O O . THR A 1 84 ? -2.190 -1.052 17.372 1.00 93.00 84 THR A O 1
ATOM 679 N N . ILE A 1 85 ? -1.356 0.374 15.846 1.00 89.38 85 ILE A N 1
ATOM 680 C CA . ILE A 1 85 ? -1.688 1.606 16.580 1.00 89.38 85 ILE A CA 1
ATOM 681 C C . ILE A 1 85 ? -3.208 1.748 16.714 1.00 89.38 85 ILE A C 1
ATOM 683 O O . ILE A 1 85 ? -3.711 1.925 17.821 1.00 89.38 85 ILE A O 1
ATOM 687 N N . VAL A 1 86 ? -3.957 1.595 15.618 1.00 88.31 86 VAL A N 1
ATOM 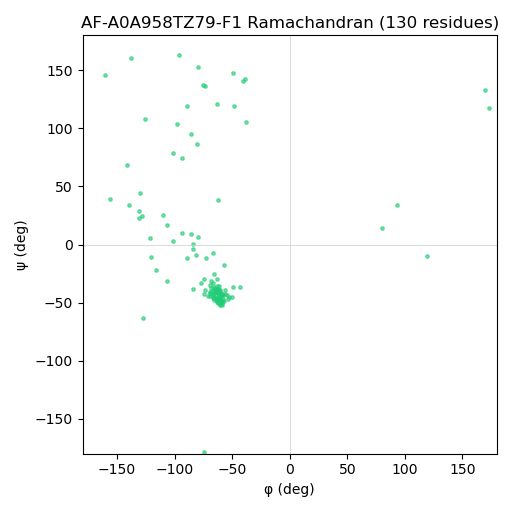688 C CA . VAL A 1 86 ? -5.428 1.675 15.628 1.00 88.31 86 VAL A CA 1
ATOM 689 C C . VAL A 1 86 ? -6.035 0.633 16.573 1.00 88.31 86 VAL A C 1
ATOM 691 O O . VAL A 1 86 ? -6.907 0.957 17.373 1.00 88.31 86 VAL A O 1
ATOM 694 N N . SER A 1 87 ? -5.522 -0.598 16.558 1.00 87.81 87 SER A N 1
ATOM 695 C CA . SER A 1 87 ? -6.019 -1.680 17.413 1.00 87.81 87 SER A CA 1
ATOM 696 C C . SER A 1 87 ? -5.733 -1.477 18.906 1.00 87.81 87 SER A C 1
ATOM 698 O O . SER A 1 87 ? -6.499 -1.973 19.731 1.00 87.81 87 SER A O 1
ATOM 700 N N . ASN A 1 88 ? -4.625 -0.822 19.269 1.00 81.38 88 ASN A N 1
ATOM 701 C CA . ASN A 1 88 ? -4.154 -0.763 20.659 1.00 81.38 88 ASN A CA 1
ATOM 702 C C . ASN A 1 88 ? -4.369 0.601 21.328 1.00 81.38 88 ASN A C 1
ATOM 704 O O . ASN A 1 88 ? -4.562 0.663 22.541 1.00 81.38 88 ASN A O 1
ATOM 708 N N . GLU A 1 89 ? -4.316 1.690 20.563 1.00 70.19 89 GLU A N 1
ATOM 709 C CA . GLU A 1 89 ? -4.161 3.050 21.099 1.00 70.19 89 GLU A CA 1
ATOM 710 C C . GLU A 1 89 ? -5.371 3.951 20.811 1.00 70.19 89 GLU A C 1
ATOM 712 O O . GLU A 1 89 ? -5.629 4.897 21.555 1.00 70.19 89 GLU A O 1
ATOM 717 N N . VAL A 1 90 ? -6.175 3.631 19.792 1.00 61.81 90 VAL A N 1
ATOM 718 C CA . VAL A 1 90 ? -7.303 4.468 19.334 1.00 61.81 90 VAL A CA 1
ATOM 719 C C . VAL A 1 90 ? -8.604 4.233 20.138 1.00 61.81 90 VAL A C 1
ATOM 721 O O . VAL A 1 90 ? -9.596 4.938 19.963 1.00 61.81 90 VAL A O 1
ATOM 724 N N . ASN A 1 91 ? -8.585 3.345 21.142 1.00 59.00 91 ASN A N 1
ATOM 725 C CA . ASN A 1 91 ? -9.718 3.105 22.058 1.00 59.00 91 ASN A CA 1
ATOM 726 C C . ASN A 1 91 ? -10.065 4.288 22.989 1.00 59.00 91 ASN A C 1
ATOM 728 O O . ASN A 1 91 ? -11.080 4.252 23.688 1.00 59.00 91 ASN A O 1
ATOM 732 N N . TYR A 1 92 ? -9.263 5.354 23.009 1.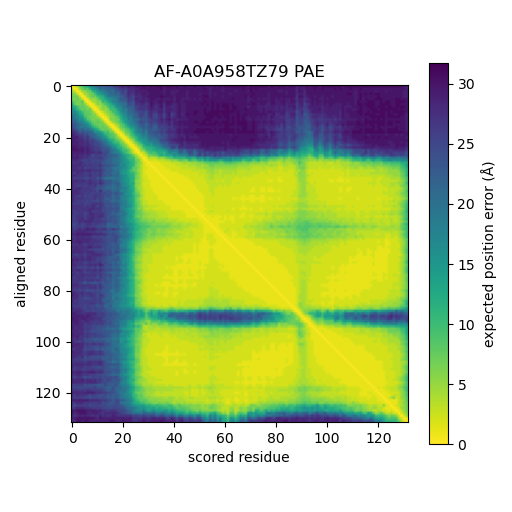00 58.47 92 TYR A N 1
ATOM 733 C CA . TYR A 1 92 ? -9.542 6.560 23.789 1.00 58.47 92 TYR A CA 1
ATOM 734 C C . TYR A 1 92 ? -10.289 7.608 22.949 1.00 58.47 92 TYR A C 1
ATOM 736 O O . TYR A 1 92 ? -9.726 8.624 22.556 1.00 58.47 92 TYR A O 1
ATOM 744 N N . GLY A 1 93 ? -11.581 7.374 22.692 1.00 63.47 93 GLY A N 1
ATOM 745 C CA . GLY A 1 93 ? -12.502 8.400 22.175 1.00 63.47 93 GLY A CA 1
ATOM 746 C C . GLY A 1 93 ? -13.150 8.121 20.816 1.00 63.47 93 GLY A C 1
ATOM 747 O O . GLY A 1 93 ? -14.090 8.827 20.465 1.00 63.47 93 GLY A O 1
ATOM 748 N N . CYS A 1 94 ? -12.715 7.095 20.082 1.00 73.94 94 CYS A N 1
ATOM 749 C CA . CYS A 1 94 ? -13.418 6.596 18.896 1.00 73.94 94 CYS A CA 1
ATOM 750 C C . CYS A 1 94 ? -14.603 5.679 19.279 1.00 73.94 94 CYS A C 1
ATOM 752 O O . CYS A 1 94 ? -14.572 5.013 20.317 1.00 73.94 94 CYS A O 1
ATOM 754 N N . TYR A 1 95 ? -15.640 5.597 18.435 1.00 82.25 95 TYR A N 1
ATOM 755 C CA . TYR A 1 95 ? -16.668 4.556 18.563 1.00 82.25 95 TYR A CA 1
ATOM 756 C C . TYR A 1 95 ? -16.123 3.212 18.061 1.00 82.25 95 TYR A C 1
ATOM 758 O O . TYR A 1 95 ? -15.499 3.160 17.005 1.00 82.25 95 TYR A O 1
ATOM 766 N N . GLN A 1 96 ? -16.388 2.108 18.770 1.00 83.75 96 GLN A N 1
ATOM 767 C CA . GLN A 1 96 ? -15.807 0.800 18.430 1.00 83.75 96 GLN A CA 1
ATOM 768 C C . GLN A 1 96 ? -16.108 0.367 16.987 1.00 83.75 96 GLN A C 1
ATOM 770 O O . GLN A 1 96 ? -15.204 -0.064 16.288 1.00 83.75 96 GLN A O 1
ATOM 775 N N . GLY A 1 97 ? -17.339 0.556 16.500 1.00 85.12 97 GLY A N 1
ATOM 776 C CA . GLY A 1 97 ? -17.681 0.186 15.121 1.00 85.12 97 GLY A CA 1
ATOM 777 C C . GLY A 1 97 ? -16.954 1.015 14.054 1.00 85.12 97 GLY A C 1
ATOM 778 O O . GLY A 1 97 ? -16.740 0.535 12.946 1.00 85.12 97 GLY A O 1
ATOM 779 N N . GLU A 1 98 ? -16.539 2.244 14.377 1.00 85.25 98 GLU A N 1
ATOM 780 C CA . GLU A 1 98 ? -15.703 3.061 13.489 1.00 85.25 98 GLU A CA 1
ATOM 781 C C . GLU A 1 98 ? -14.259 2.542 13.466 1.00 85.25 98 GLU A C 1
ATOM 783 O O . GLU A 1 98 ? -13.638 2.493 12.405 1.00 85.25 98 GLU A O 1
ATOM 788 N N . VAL A 1 99 ? -13.740 2.114 14.622 1.00 86.81 99 VAL A N 1
ATOM 789 C CA . VAL A 1 99 ? -12.428 1.457 14.726 1.00 86.81 99 VAL A CA 1
ATOM 790 C C . VAL A 1 99 ? -12.428 0.148 13.942 1.00 86.81 99 VAL A C 1
ATOM 792 O O . VAL A 1 99 ? -11.514 -0.078 13.156 1.00 86.81 99 VAL A O 1
ATOM 795 N N . ASP A 1 100 ? -13.465 -0.674 14.098 1.00 90.19 100 ASP A N 1
ATOM 796 C CA . ASP A 1 100 ? -13.594 -1.954 13.398 1.00 90.19 100 ASP A CA 1
ATOM 797 C C . ASP A 1 100 ? -13.631 -1.748 11.875 1.00 90.19 100 ASP A C 1
ATOM 799 O O . ASP A 1 100 ? -12.883 -2.400 11.151 1.00 90.19 100 ASP A O 1
ATOM 803 N N . SER A 1 101 ? -14.418 -0.776 11.392 1.00 90.25 101 SER A N 1
ATOM 804 C CA . SER A 1 101 ? -14.462 -0.419 9.966 1.00 90.25 101 SER A CA 1
ATOM 805 C C . SER A 1 101 ? -13.118 0.097 9.448 1.00 90.25 101 SER A C 1
ATOM 807 O O . SER A 1 101 ? -12.737 -0.216 8.326 1.00 90.25 101 SER A O 1
ATOM 809 N N . LEU A 1 102 ? -12.382 0.884 10.238 1.00 90.81 102 LEU A N 1
ATOM 810 C CA . LEU A 1 102 ? -11.053 1.345 9.838 1.00 90.81 102 LEU A CA 1
ATOM 811 C C . LEU A 1 102 ? -10.042 0.191 9.781 1.00 90.81 102 LEU A C 1
ATOM 813 O O . LEU A 1 102 ? -9.194 0.168 8.893 1.00 90.81 102 LEU A O 1
ATOM 817 N N . LEU A 1 103 ? -10.097 -0.741 10.733 1.00 93.62 103 LEU A N 1
ATOM 818 C CA . LEU A 1 103 ? -9.232 -1.919 10.732 1.00 93.62 103 LEU A CA 1
ATOM 819 C C . LEU A 1 103 ? -9.509 -2.804 9.513 1.00 93.62 103 LEU A C 1
ATOM 821 O O . LEU A 1 103 ? -8.554 -3.269 8.897 1.00 93.62 103 LEU A O 1
ATOM 825 N N . GLU A 1 104 ? -10.779 -2.970 9.140 1.00 96.06 104 GLU A N 1
ATOM 826 C CA . GLU A 1 104 ? -11.185 -3.656 7.908 1.00 96.06 104 GLU A CA 1
ATOM 827 C C . GLU A 1 104 ? -10.622 -2.952 6.663 1.00 96.06 104 GLU A C 1
ATOM 829 O O . GLU A 1 104 ? -9.948 -3.597 5.866 1.00 96.06 104 GLU A O 1
ATOM 834 N N . ASP A 1 105 ? 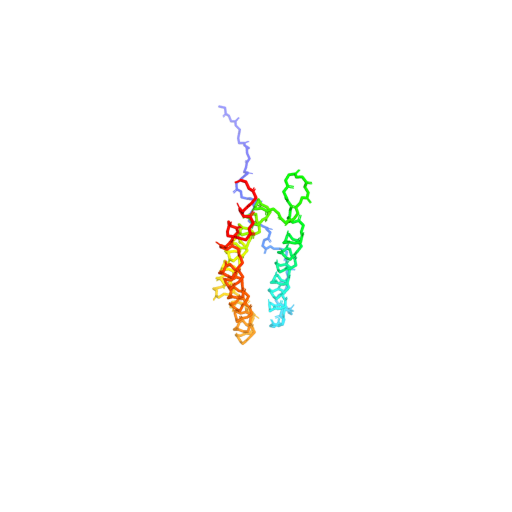-10.772 -1.625 6.547 1.00 95.62 105 ASP A N 1
ATOM 835 C CA . ASP A 1 105 ? -10.202 -0.844 5.434 1.00 95.62 105 ASP A CA 1
ATOM 836 C C . ASP A 1 105 ? -8.668 -1.032 5.315 1.00 95.62 105 ASP A C 1
ATOM 838 O O . ASP A 1 105 ? -8.116 -1.094 4.211 1.00 95.62 105 ASP A O 1
ATOM 842 N N . ILE A 1 106 ? -7.951 -1.104 6.446 1.00 96.88 106 ILE A N 1
ATOM 843 C CA . ILE A 1 106 ? -6.495 -1.327 6.462 1.00 96.88 106 ILE A CA 1
ATOM 844 C C . ILE A 1 106 ? -6.153 -2.764 6.047 1.00 96.88 106 ILE A C 1
ATOM 846 O O . ILE A 1 106 ? -5.229 -2.963 5.255 1.00 96.88 106 ILE A O 1
ATOM 850 N N . ASP A 1 107 ? -6.877 -3.754 6.572 1.00 98.38 107 ASP A N 1
ATOM 851 C CA . ASP A 1 107 ? -6.660 -5.174 6.276 1.00 98.38 107 ASP A CA 1
ATOM 852 C C . ASP A 1 107 ? -6.936 -5.492 4.803 1.00 98.38 107 ASP A C 1
ATOM 854 O O . ASP A 1 107 ? -6.153 -6.201 4.160 1.00 98.38 107 ASP A O 1
ATOM 858 N N . ASP A 1 108 ? -7.985 -4.901 4.239 1.00 98.44 108 ASP A N 1
ATOM 859 C CA . ASP A 1 108 ? -8.319 -5.001 2.822 1.00 98.44 108 ASP A CA 1
ATOM 860 C C . ASP A 1 108 ? -7.206 -4.432 1.954 1.00 98.44 108 ASP A C 1
ATOM 862 O O . ASP A 1 108 ? -6.737 -5.095 1.027 1.00 98.44 108 ASP A O 1
ATOM 866 N N . ARG A 1 109 ? -6.691 -3.252 2.308 1.00 97.94 109 ARG A N 1
ATOM 867 C CA . ARG A 1 109 ? -5.593 -2.646 1.560 1.00 97.94 109 ARG A CA 1
ATOM 868 C C . ARG A 1 109 ? -4.308 -3.471 1.632 1.00 97.94 109 ARG A C 1
ATOM 870 O O . ARG A 1 109 ? -3.621 -3.619 0.626 1.00 97.94 109 ARG A O 1
ATOM 877 N N . ILE A 1 110 ? -3.967 -4.022 2.799 1.00 98.62 110 ILE A N 1
ATOM 878 C CA . ILE A 1 110 ? -2.810 -4.921 2.941 1.00 98.62 110 ILE A CA 1
ATOM 879 C C . ILE A 1 110 ? -2.988 -6.161 2.058 1.00 98.62 110 ILE A C 1
ATOM 881 O O . ILE A 1 110 ? -2.030 -6.608 1.426 1.00 98.62 110 ILE A O 1
ATOM 885 N N . ARG A 1 111 ? -4.196 -6.724 2.000 1.00 98.62 111 ARG A N 1
ATOM 886 C CA . ARG A 1 111 ? -4.509 -7.883 1.161 1.00 98.62 111 ARG A CA 1
ATOM 887 C C . ARG A 1 111 ? -4.348 -7.576 -0.328 1.00 98.62 111 ARG A C 1
ATOM 889 O O . ARG A 1 111 ? -3.620 -8.310 -0.985 1.00 98.62 111 ARG A O 1
ATOM 896 N N . GLU A 1 112 ? -4.910 -6.473 -0.820 1.00 98.19 112 GLU A N 1
ATOM 897 C CA . GLU A 1 112 ? -4.723 -6.014 -2.210 1.00 98.19 112 GLU A CA 1
ATOM 898 C C . GLU A 1 112 ? -3.236 -5.895 -2.577 1.00 98.19 112 GLU A C 1
ATOM 900 O O . GLU A 1 112 ? -2.789 -6.405 -3.601 1.00 98.19 112 GLU A O 1
ATOM 905 N N . LEU A 1 113 ? -2.431 -5.278 -1.707 1.00 98.31 113 LEU A N 1
ATOM 906 C CA . LEU A 1 113 ? -1.000 -5.099 -1.963 1.00 98.31 113 LEU A CA 1
ATOM 907 C C . LEU A 1 113 ? -0.235 -6.428 -1.971 1.00 98.31 113 LEU A C 1
ATOM 909 O O . LEU A 1 113 ? 0.735 -6.574 -2.711 1.00 98.31 113 LEU A O 1
ATOM 913 N N . ASN A 1 114 ? -0.650 -7.409 -1.165 1.00 98.44 114 ASN A N 1
ATOM 914 C CA . ASN A 1 114 ? -0.071 -8.751 -1.225 1.00 98.44 114 ASN A CA 1
ATOM 915 C C . ASN A 1 114 ? -0.445 -9.470 -2.531 1.00 98.44 114 ASN A C 1
ATOM 917 O O . ASN A 1 114 ? 0.406 -10.140 -3.115 1.00 98.44 114 ASN A O 1
ATOM 921 N N . GLU A 1 115 ? -1.665 -9.285 -3.037 1.00 98.00 115 GLU A N 1
ATOM 922 C CA . GLU A 1 115 ? -2.073 -9.800 -4.351 1.00 98.00 115 GLU A CA 1
ATOM 923 C C . GLU A 1 115 ? -1.266 -9.143 -5.491 1.00 98.00 115 GLU A C 1
ATOM 925 O O . GLU A 1 115 ? -0.812 -9.832 -6.413 1.00 98.00 115 GLU A O 1
ATOM 930 N N . ASP A 1 116 ? -0.987 -7.838 -5.407 1.00 95.50 116 ASP A N 1
ATOM 931 C CA . ASP A 1 116 ? -0.088 -7.133 -6.335 1.00 95.50 116 ASP A CA 1
ATOM 932 C C . ASP A 1 116 ? 1.348 -7.678 -6.263 1.00 95.50 116 ASP A C 1
ATOM 934 O O . ASP A 1 116 ? 2.012 -7.887 -7.288 1.00 95.50 116 ASP A O 1
ATOM 938 N N . MET A 1 117 ? 1.834 -7.958 -5.048 1.00 97.56 117 MET A N 1
ATOM 9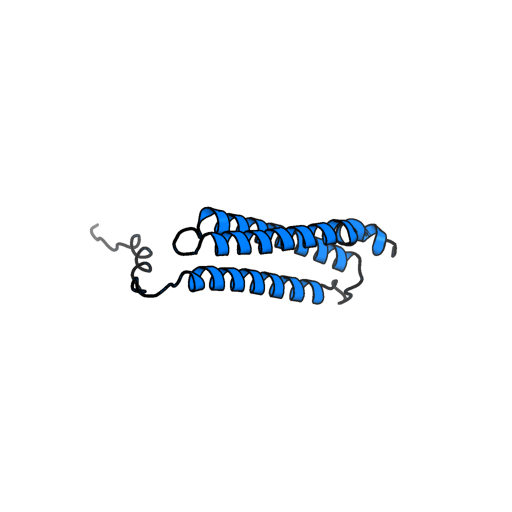39 C CA . MET A 1 117 ? 3.137 -8.586 -4.835 1.00 97.56 117 MET A CA 1
ATOM 940 C C . MET A 1 117 ? 3.210 -9.961 -5.502 1.00 97.56 117 MET A C 1
ATOM 942 O O . MET A 1 117 ? 4.172 -10.234 -6.215 1.00 97.56 117 MET A O 1
ATOM 946 N N . GLU A 1 118 ? 2.214 -10.822 -5.312 1.00 96.06 118 GLU A N 1
ATOM 947 C CA . GLU A 1 118 ? 2.183 -12.168 -5.897 1.00 96.06 118 GLU A CA 1
ATOM 948 C C . GLU A 1 118 ? 2.056 -12.150 -7.424 1.00 96.06 118 GLU A C 1
ATOM 950 O O . GLU A 1 118 ? 2.782 -12.863 -8.123 1.00 96.06 118 GLU A O 1
ATOM 955 N N . SER A 1 119 ? 1.149 -11.328 -7.948 1.00 92.94 119 SER A N 1
ATOM 956 C CA . SER A 1 119 ? 0.813 -11.309 -9.373 1.00 92.94 119 SER A CA 1
ATOM 957 C C . SER A 1 11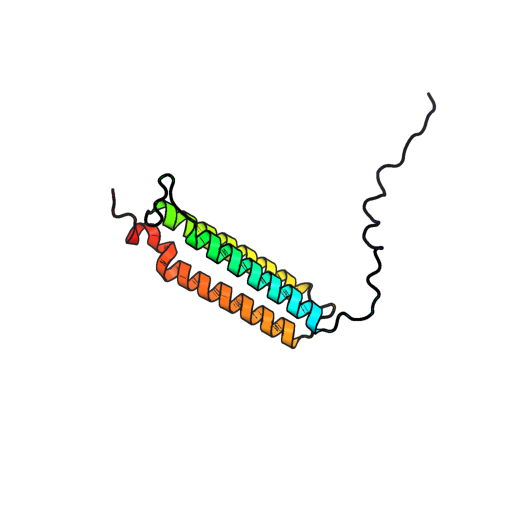9 ? 1.854 -10.591 -10.232 1.00 92.94 119 SER A C 1
ATOM 959 O O . SER A 1 119 ? 2.079 -10.996 -11.381 1.00 92.94 119 SER A O 1
ATOM 961 N N . THR A 1 120 ? 2.496 -9.558 -9.675 1.00 91.81 120 THR A N 1
ATOM 962 C CA . THR A 1 120 ? 3.319 -8.609 -10.431 1.00 91.81 120 THR A CA 1
ATOM 963 C C . THR A 1 120 ? 4.717 -8.470 -9.837 1.00 91.81 120 THR A C 1
ATOM 965 O O . THR A 1 120 ? 5.702 -8.829 -10.487 1.00 91.81 120 THR A O 1
ATOM 968 N N . TRP A 1 121 ? 4.849 -7.981 -8.601 1.00 94.56 121 TRP A N 1
ATOM 969 C CA . TRP A 1 121 ? 6.153 -7.512 -8.109 1.00 94.56 121 TRP A CA 1
ATOM 970 C C . TRP A 1 121 ? 7.140 -8.636 -7.770 1.00 94.56 121 TRP A C 1
ATOM 972 O O . TRP A 1 121 ? 8.347 -8.483 -7.950 1.00 94.56 121 TRP A O 1
ATOM 982 N N . ASN A 1 122 ? 6.670 -9.812 -7.359 1.00 94.88 122 ASN A N 1
ATOM 983 C CA . ASN A 1 122 ? 7.528 -10.984 -7.154 1.00 94.88 122 ASN A CA 1
ATOM 984 C C . ASN A 1 122 ? 8.009 -11.606 -8.471 1.00 94.88 122 ASN A C 1
ATOM 986 O O . ASN A 1 122 ? 8.929 -12.424 -8.464 1.00 94.88 122 ASN A O 1
ATOM 990 N N . ARG A 1 123 ? 7.433 -11.186 -9.600 1.00 93.38 123 ARG A N 1
ATOM 991 C CA . ARG A 1 123 ? 7.727 -11.694 -10.942 1.00 93.38 123 ARG A CA 1
ATOM 992 C C . ARG A 1 123 ? 8.537 -10.706 -11.785 1.00 93.38 123 ARG A C 1
ATOM 994 O O . ARG A 1 123 ? 8.626 -10.878 -12.995 1.00 93.38 123 ARG A O 1
ATOM 1001 N N . CYS A 1 124 ? 9.171 -9.703 -11.166 1.00 92.94 124 CYS A N 1
ATOM 1002 C CA . CYS A 1 124 ? 9.964 -8.698 -11.884 1.00 92.94 124 CYS A CA 1
ATOM 1003 C C . CYS A 1 124 ? 10.985 -9.307 -12.860 1.00 92.94 124 CYS A C 1
ATOM 1005 O O . CYS A 1 124 ? 11.061 -8.871 -14.001 1.00 92.94 124 CYS A O 1
ATOM 1007 N N . GLU A 1 125 ? 11.727 -10.337 -12.448 1.00 89.44 125 GLU A N 1
ATOM 1008 C CA . GLU A 1 125 ? 12.713 -11.015 -13.307 1.00 89.44 125 GLU A CA 1
ATOM 1009 C C . GLU A 1 125 ? 12.060 -11.753 -1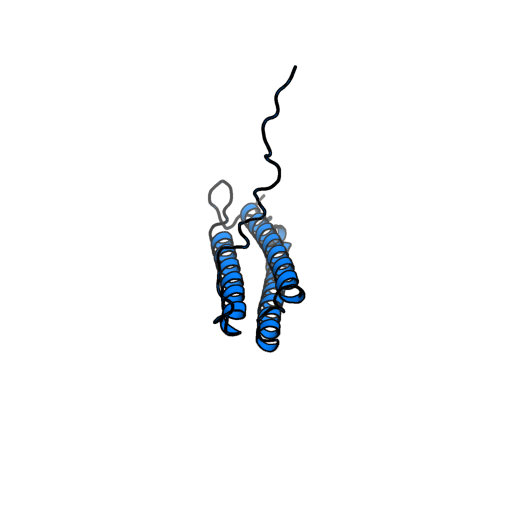4.487 1.00 89.44 125 GLU A C 1
ATOM 1011 O O . GLU A 1 125 ? 12.567 -11.730 -15.602 1.00 89.44 125 GLU A O 1
ATOM 1016 N N . GLU A 1 126 ? 10.902 -12.378 -14.271 1.00 87.88 126 GLU A N 1
ATOM 1017 C CA . GLU A 1 126 ? 10.165 -13.085 -15.325 1.00 87.88 126 GLU A CA 1
ATOM 1018 C C . GLU A 1 126 ? 9.633 -12.109 -16.385 1.00 87.88 126 GLU A C 1
ATOM 1020 O O . GLU A 1 126 ? 9.717 -12.375 -17.583 1.00 87.88 126 GLU A O 1
ATOM 1025 N N . VAL A 1 127 ? 9.097 -10.971 -15.938 1.00 81.62 127 VAL A N 1
ATOM 1026 C CA . VAL A 1 127 ? 8.425 -9.990 -16.801 1.00 81.62 127 VAL A CA 1
ATOM 1027 C C . VAL A 1 127 ? 9.420 -9.030 -17.460 1.00 81.62 127 VAL A C 1
ATOM 1029 O O . VAL A 1 127 ? 9.252 -8.686 -18.628 1.00 81.62 127 VAL A O 1
ATOM 1032 N N . TYR A 1 128 ? 10.465 -8.616 -16.739 1.00 81.06 128 TYR A N 1
ATOM 1033 C CA . TYR A 1 128 ? 11.384 -7.547 -17.151 1.00 81.06 128 TYR A CA 1
ATOM 1034 C C . TYR A 1 128 ? 12.853 -7.986 -17.271 1.00 81.06 128 TYR A C 1
ATOM 1036 O O . TYR A 1 128 ? 13.664 -7.230 -17.803 1.00 81.06 128 TYR A O 1
ATOM 1044 N N . GLY A 1 129 ? 13.220 -9.184 -16.803 1.00 71.25 129 GLY A N 1
ATOM 1045 C CA . GLY A 1 129 ? 14.605 -9.680 -16.790 1.00 71.25 129 GLY A CA 1
ATOM 1046 C C . GLY A 1 129 ? 15.080 -10.333 -18.093 1.00 71.25 129 GLY A C 1
ATOM 1047 O O . GLY A 1 129 ? 16.251 -10.670 -18.215 1.00 71.25 129 GLY A O 1
ATOM 1048 N N . SER A 1 130 ? 14.217 -10.487 -19.104 1.00 64.50 130 SER A N 1
ATOM 1049 C CA . SER A 1 130 ? 14.580 -11.095 -20.401 1.00 64.50 130 SER A CA 1
ATOM 1050 C C . SER A 1 130 ? 15.326 -10.153 -21.366 1.00 64.50 130 SER A C 1
ATOM 1052 O O . SER A 1 130 ? 15.597 -10.521 -22.510 1.00 64.50 130 SER A O 1
ATOM 1054 N N . GLY A 1 131 ? 15.691 -8.951 -20.912 1.00 59.72 131 GLY A N 1
ATOM 1055 C CA . GLY A 1 131 ? 16.555 -8.014 -21.629 1.00 59.72 131 GLY A CA 1
ATOM 1056 C C . GLY A 1 131 ? 17.988 -8.022 -21.093 1.00 59.72 131 GLY A C 1
ATOM 1057 O O . GLY A 1 131 ? 18.357 -7.109 -20.356 1.00 59.72 131 GLY A O 1
ATOM 1058 N N . GLY A 1 132 ? 18.777 -9.030 -21.481 1.00 45.97 132 GLY A N 1
ATOM 1059 C CA . GLY A 1 132 ? 20.208 -9.164 -21.171 1.00 45.97 132 GLY A CA 1
ATOM 1060 C C . GLY A 1 132 ? 20.803 -10.469 -21.676 1.00 45.97 132 GLY A C 1
ATOM 1061 O O . GLY A 1 132 ? 20.636 -11.484 -20.970 1.00 45.97 132 GLY A O 1
#

Nearest PDB structures (foldseek):
  1i6z-assembly1_A  TM=5.017E-01  e=9.850E-01  Mus musculus
  8zah-assembly2_B  TM=5.812E-01  e=4.066E+00  Campylobacter jejuni
  8qae-assembly2_C-2  TM=5.738E-01  e=4.760E+00  synthetic construct
  9had-assembly1_A  TM=5.207E-01  e=5.873E+00  Dermatophagoides farinae

Mean predicted aligned error: 11.66 Å

Foldseek 3Di:
DDDDDDDDPPDPPPVVPPDPPPPDPALCNLLVVLVVVVVVLVVVLVVCLVQQDPPVSHCQALNVLLVNLVSLVVSLVVLVVSLVCLVPPSVPRHDVVSSVVSNVVSVVVSVVSVVCCVPGSVCSCVRHVPPD

Solvent-accessible surface area (backbone atoms only — not comparable to full-atom values): 7893 Å² total; per-residue (Å²): 134,92,78,91,84,74,95,83,86,84,82,89,84,70,82,85,70,75,82,75,67,98,71,80,74,50,38,65,53,55,44,52,52,54,53,49,50,55,50,51,52,51,51,54,51,55,51,49,64,68,70,44,42,34,100,84,68,43,58,84,38,38,62,14,34,51,52,47,34,51,52,50,53,54,47,45,53,50,50,54,51,49,46,50,45,54,75,72,63,47,77,80,57,38,46,67,71,53,52,51,52,50,46,48,56,50,52,51,52,45,49,54,52,51,52,47,35,66,75,46,39,76,36,26,60,77,77,38,49,82,79,124

Sequence (132 aa):
MKKTSFLFAILILTILSSCRKSDDLRPEGCYLENKNTLRLYNTIYNDDMTDIVDANGNGQSLEACLLRRQRTIDFINQLTSFRTIVSNEVNYGCYQGEVDSLLEDIDDRIRELNEDMESTWNRCEEVYGSGG

Secondary structure (DSSP, 8-state):
--------SS-SS-STTS---SS---HHHHHHHHHHHHHHHHHHHHHHHHH---TTS-TTSHHHHHHHHHHHHHHHHHHHHHHHHHHHHTTTTS-HHHHHHHHHHHHHHHHHHHHHHHHTGGGHHHHHTT--

pLDDT: mean 80.49, std 21.29, range [36.81, 98.62]

Radius of gyration: 22.48 Å; Cα contacts (8 Å, |Δi|>4): 86; chains: 1; bounding box: 54×41×66 Å